Protein AF-A0A7W5QNW3-F1 (afdb_monomer)

Foldseek 3Di:
DAKEKEWDDDQFKIWIWIAHLVLDTPDTDIFTNDQVRVCVVCVVCVVRYQEYEYEDDDCCLVNVVSVVVSVHHYFYFYPVQLVVQVVPDPPPPDDDSRSSVRVCVSVVVTDTDDDDDPVVVVVVVVVVVVVVVVVVVVVVVVVPPPVVRVVVVVVPVVPDDPDDPPPDPD

Sequence (170 aa):
MTVYAALDVSMDKAAICVMDASGRILLEAVAPSDPDAITRCLAPYGAELELVGFEAGPLSEWLYRGLQDAGMTVVLMETRQVRAALSAMVMKTDRNDARGMAQLLRSGWFRPVHVKAIPAREQRTLLTARSTLMRRQKDIENSEPSRVSWRLLFVRWSFGDEQNPEQIFA

Structure (mmCIF, N/CA/C/O backbone):
data_AF-A0A7W5QNW3-F1
#
_entry.id   AF-A0A7W5QNW3-F1
#
loop_
_atom_site.group_PDB
_atom_site.id
_atom_site.type_symbol
_atom_site.label_atom_id
_atom_site.label_alt_id
_atom_site.label_comp_id
_atom_site.label_asym_id
_atom_site.label_entity_id
_atom_site.label_seq_id
_atom_site.pdbx_PDB_ins_code
_atom_site.Cartn_x
_atom_site.Cartn_y
_atom_site.Cartn_z
_atom_site.occupancy
_atom_site.B_iso_or_equiv
_atom_site.auth_seq_id
_atom_site.auth_comp_id
_atom_site.auth_asym_id
_atom_site.auth_atom_id
_atom_site.pdbx_PDB_model_num
ATOM 1 N N . MET A 1 1 ? -19.941 3.202 8.090 1.00 78.31 1 MET A N 1
ATOM 2 C CA . MET A 1 1 ? -18.878 4.077 8.638 1.00 78.31 1 MET A CA 1
ATOM 3 C C . MET A 1 1 ? -17.786 4.203 7.583 1.00 78.31 1 MET A C 1
ATOM 5 O O . MET A 1 1 ? -17.739 3.345 6.720 1.00 78.31 1 MET A O 1
ATOM 9 N N . THR A 1 2 ? -16.963 5.252 7.581 1.00 92.81 2 THR A N 1
ATOM 10 C CA . THR A 1 2 ? -15.850 5.355 6.621 1.00 92.81 2 THR A CA 1
ATOM 11 C C . THR A 1 2 ? -14.572 4.804 7.237 1.00 92.81 2 THR A C 1
ATOM 13 O O . THR A 1 2 ? -14.238 5.157 8.374 1.00 92.81 2 THR A O 1
ATOM 16 N N . VAL A 1 3 ? -13.888 3.933 6.500 1.00 96.31 3 VAL A N 1
ATOM 17 C CA . VAL A 1 3 ? -12.743 3.155 6.971 1.00 96.31 3 VAL A CA 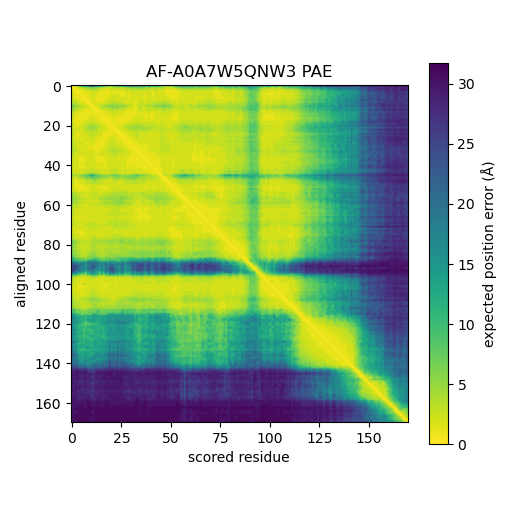1
ATOM 18 C C . VAL A 1 3 ? -11.565 3.282 6.006 1.00 96.31 3 VAL A C 1
ATOM 20 O O . VAL A 1 3 ? -11.725 3.253 4.788 1.00 96.31 3 VAL A O 1
ATOM 23 N N . TY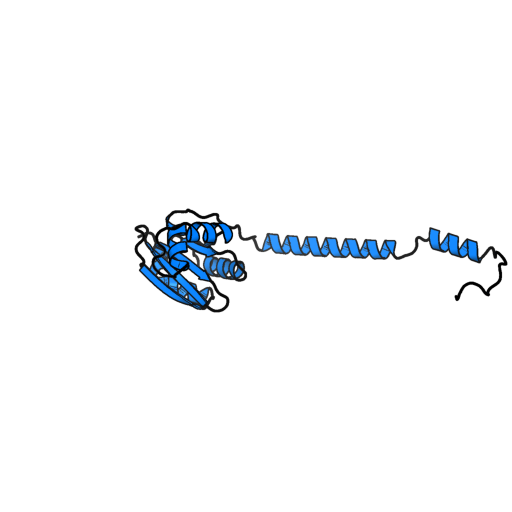R A 1 4 ? -10.368 3.381 6.572 1.00 97.12 4 TYR A N 1
ATOM 24 C CA . TYR A 1 4 ? -9.092 3.479 5.873 1.00 97.12 4 TYR A CA 1
ATOM 25 C C . TYR A 1 4 ? -8.220 2.286 6.247 1.00 97.12 4 TYR A C 1
ATOM 27 O O . TYR A 1 4 ? -8.159 1.913 7.420 1.00 97.12 4 TYR A O 1
ATOM 35 N N . ALA A 1 5 ? -7.510 1.714 5.279 1.00 97.19 5 ALA A N 1
ATOM 36 C CA . ALA A 1 5 ? -6.526 0.670 5.535 1.00 97.19 5 ALA A CA 1
ATOM 37 C C . ALA A 1 5 ? -5.139 1.107 5.068 1.00 97.19 5 ALA A C 1
ATOM 39 O O . ALA A 1 5 ? -4.973 1.567 3.941 1.00 97.19 5 ALA A O 1
ATOM 40 N N . ALA A 1 6 ? -4.135 0.923 5.916 1.00 96.62 6 ALA A N 1
ATOM 41 C CA . ALA A 1 6 ? -2.742 1.104 5.548 1.00 96.62 6 ALA A CA 1
ATOM 42 C C . ALA A 1 6 ? -1.980 -0.213 5.589 1.00 96.62 6 ALA A C 1
ATOM 44 O O . ALA A 1 6 ? -2.190 -1.026 6.494 1.00 96.62 6 ALA A O 1
ATOM 45 N N . LEU A 1 7 ? -1.078 -0.388 4.624 1.00 96.19 7 LEU A N 1
ATOM 46 C CA . LEU A 1 7 ? -0.206 -1.552 4.529 1.00 96.19 7 LEU A CA 1
ATOM 47 C C . LEU A 1 7 ? 1.254 -1.108 4.656 1.00 96.19 7 LEU A C 1
ATOM 49 O O . LEU A 1 7 ? 1.721 -0.265 3.891 1.00 96.19 7 LEU A O 1
ATOM 53 N N . ASP A 1 8 ? 1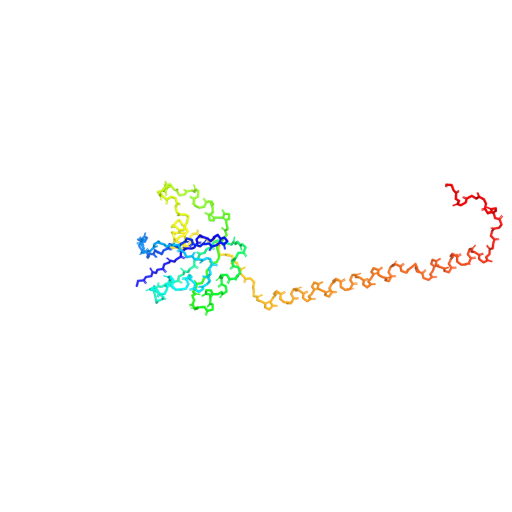.974 -1.705 5.596 1.00 93.94 8 ASP A N 1
ATOM 54 C CA . ASP A 1 8 ? 3.434 -1.695 5.619 1.00 93.94 8 ASP A CA 1
ATOM 55 C C . ASP A 1 8 ? 3.933 -3.000 4.996 1.00 93.94 8 ASP A C 1
ATOM 57 O O . ASP A 1 8 ? 3.765 -4.085 5.558 1.00 93.94 8 ASP A O 1
ATOM 61 N N . VAL A 1 9 ? 4.439 -2.900 3.767 1.00 93.31 9 VAL A N 1
ATOM 62 C CA . VAL A 1 9 ? 4.683 -4.045 2.887 1.00 93.31 9 VAL A CA 1
ATOM 63 C C . VAL A 1 9 ? 6.163 -4.408 2.896 1.00 93.31 9 VAL A C 1
ATOM 65 O O . VAL A 1 9 ? 7.010 -3.641 2.441 1.00 93.31 9 VAL A O 1
ATOM 68 N N . SER A 1 10 ? 6.462 -5.638 3.312 1.00 91.06 10 SER A N 1
ATOM 69 C CA . SER A 1 10 ? 7.764 -6.280 3.100 1.00 91.06 10 SER A CA 1
ATOM 70 C C . SER A 1 10 ? 7.681 -7.338 1.991 1.00 91.06 10 SER A C 1
ATOM 72 O O . SER A 1 10 ? 6.622 -7.546 1.403 1.00 91.06 10 SER A O 1
ATOM 74 N N . MET A 1 11 ? 8.787 -8.025 1.694 1.00 91.00 11 MET A N 1
ATOM 75 C CA . MET A 1 11 ? 8.820 -9.047 0.637 1.00 91.00 11 MET A CA 1
ATOM 76 C C . MET A 1 11 ? 7.856 -10.215 0.886 1.00 91.00 11 MET A C 1
ATOM 78 O O . MET A 1 11 ? 7.190 -10.649 -0.047 1.00 91.00 11 MET A O 1
ATOM 82 N N . ASP A 1 12 ? 7.746 -10.683 2.132 1.00 92.12 12 ASP A N 1
ATOM 83 C CA . ASP A 1 12 ? 6.971 -11.891 2.451 1.00 92.12 12 ASP A CA 1
ATOM 84 C C . ASP A 1 12 ? 5.632 -11.577 3.122 1.00 92.12 12 ASP A C 1
ATOM 86 O O . ASP A 1 12 ? 4.655 -12.311 2.960 1.00 92.12 12 ASP A O 1
ATOM 90 N N . LYS A 1 13 ? 5.590 -10.510 3.927 1.00 95.12 13 LYS A N 1
ATOM 91 C CA . LYS A 1 13 ? 4.439 -10.166 4.768 1.00 95.12 13 LYS A CA 1
ATOM 92 C C . LYS A 1 13 ? 4.132 -8.675 4.734 1.00 95.12 13 LYS A C 1
ATOM 94 O O . LYS A 1 13 ? 5.044 -7.847 4.711 1.00 95.12 13 LYS A O 1
ATOM 99 N N . ALA A 1 14 ? 2.854 -8.349 4.828 1.00 94.69 14 ALA A N 1
ATOM 100 C CA . ALA A 1 14 ? 2.352 -7.001 4.994 1.00 94.69 14 ALA A CA 1
ATOM 101 C C . ALA A 1 14 ? 1.708 -6.862 6.376 1.00 94.69 14 ALA A C 1
ATOM 103 O O . ALA A 1 14 ? 0.844 -7.664 6.749 1.00 94.69 14 ALA A O 1
ATOM 104 N N . ALA A 1 15 ? 2.124 -5.849 7.134 1.00 95.56 15 ALA A N 1
ATOM 105 C CA . ALA A 1 15 ? 1.396 -5.418 8.317 1.00 95.56 15 ALA A CA 1
ATOM 106 C C . ALA A 1 15 ? 0.243 -4.512 7.879 1.00 95.56 15 ALA A C 1
ATOM 108 O O . ALA A 1 15 ? 0.426 -3.588 7.091 1.00 95.56 15 ALA A O 1
ATOM 109 N N . ILE A 1 16 ? -0.953 -4.801 8.374 1.00 96.19 16 ILE A N 1
ATOM 110 C CA . ILE A 1 16 ? -2.205 -4.176 7.962 1.00 96.19 16 ILE A CA 1
ATOM 111 C C . ILE A 1 16 ? -2.781 -3.459 9.172 1.00 96.19 16 ILE A C 1
ATOM 113 O O . ILE A 1 16 ? -2.954 -4.071 10.226 1.00 96.19 16 ILE A O 1
ATOM 117 N N . CYS A 1 17 ? -3.108 -2.181 9.013 1.00 95.75 17 CYS A N 1
ATOM 118 C CA . CYS A 1 17 ? -3.841 -1.409 10.008 1.00 95.75 17 CYS A CA 1
ATOM 119 C C . CYS A 1 17 ? -5.110 -0.843 9.381 1.00 95.75 17 CYS A C 1
ATOM 121 O O . CYS A 1 17 ? -5.038 -0.118 8.392 1.00 95.75 17 CYS A O 1
ATOM 123 N N . VAL A 1 18 ? -6.257 -1.130 9.987 1.00 96.19 18 VAL A N 1
ATOM 124 C CA . VAL A 1 18 ? -7.561 -0.599 9.587 1.00 96.19 18 VAL A CA 1
ATOM 125 C C . VAL A 1 18 ? -8.034 0.389 10.643 1.00 96.19 18 VAL A C 1
ATOM 127 O O . VAL A 1 18 ? -7.997 0.095 11.840 1.00 96.19 18 VAL A O 1
ATOM 130 N N . MET A 1 19 ? -8.476 1.562 10.207 1.00 95.06 19 MET A N 1
ATOM 131 C CA . MET A 1 19 ? -8.833 2.684 11.065 1.00 95.06 19 MET A CA 1
ATOM 132 C C . MET A 1 19 ? -10.123 3.338 10.578 1.00 95.06 19 MET A C 1
ATOM 134 O O . MET A 1 19 ? -10.317 3.511 9.378 1.00 95.06 19 MET A O 1
ATOM 138 N N . ASP A 1 20 ? -11.002 3.721 11.499 1.00 95.56 20 ASP A N 1
ATOM 139 C CA . ASP A 1 20 ? -12.195 4.492 11.149 1.00 95.56 20 ASP A CA 1
ATOM 140 C C . ASP A 1 20 ? -11.899 5.995 10.982 1.00 95.56 20 ASP A C 1
ATOM 142 O O . ASP A 1 20 ? -10.821 6.498 11.309 1.00 95.56 20 ASP A O 1
ATOM 146 N N . ALA A 1 21 ? -12.890 6.748 10.506 1.00 94.12 21 ALA A N 1
ATOM 147 C CA . ALA A 1 21 ? -12.797 8.201 10.365 1.00 94.12 21 ALA A CA 1
ATOM 148 C C . ALA A 1 21 ? -12.486 8.951 11.681 1.00 94.12 21 ALA A C 1
ATOM 150 O O . ALA A 1 21 ? -11.885 10.031 11.646 1.00 94.12 21 ALA A O 1
ATOM 151 N N . SER A 1 22 ? -12.836 8.382 12.842 1.00 93.06 22 SER A N 1
ATOM 152 C CA . SER A 1 22 ? -12.549 8.970 14.158 1.00 93.06 22 SER A CA 1
ATOM 153 C C . SER A 1 22 ? -11.095 8.772 14.606 1.00 93.06 22 SER A C 1
ATOM 155 O O . SER A 1 22 ? -10.642 9.434 15.539 1.00 93.06 22 SER A O 1
ATOM 157 N N . GLY A 1 23 ? -10.339 7.915 13.911 1.00 90.19 23 GLY A N 1
ATOM 158 C CA . GLY A 1 23 ? -8.974 7.542 14.274 1.00 90.19 23 GLY A CA 1
ATOM 159 C C . GLY A 1 23 ? -8.901 6.319 15.190 1.00 90.19 23 GLY A C 1
ATOM 160 O O . GLY A 1 23 ? -7.830 6.009 15.713 1.00 90.19 23 GLY A O 1
ATOM 161 N N . ARG A 1 24 ? -10.018 5.612 15.402 1.00 93.12 24 ARG A N 1
ATOM 162 C CA . ARG A 1 24 ? -10.040 4.372 16.177 1.00 93.12 24 ARG A CA 1
ATOM 163 C C . ARG A 1 24 ? -9.537 3.225 15.311 1.00 93.12 24 ARG A C 1
ATOM 165 O O . ARG A 1 24 ? -9.981 3.033 14.181 1.00 93.12 24 ARG A O 1
ATOM 172 N N . ILE A 1 25 ? -8.633 2.432 15.873 1.00 93.50 25 ILE A N 1
ATOM 173 C CA . ILE A 1 25 ? -8.126 1.216 15.240 1.00 93.50 25 ILE A CA 1
ATOM 174 C C . ILE A 1 25 ? -9.221 0.144 15.290 1.00 93.50 25 ILE A C 1
ATOM 176 O O . ILE A 1 25 ? -9.732 -0.176 16.365 1.00 93.50 25 ILE A O 1
ATOM 180 N N . LEU A 1 26 ? -9.577 -0.392 14.123 1.00 94.38 26 LEU A N 1
ATOM 181 C CA . LEU A 1 26 ? -10.562 -1.463 13.959 1.00 94.38 26 LEU A CA 1
ATOM 182 C C . LEU A 1 26 ? -9.899 -2.835 13.813 1.00 94.38 26 LEU A C 1
ATOM 184 O O . LEU A 1 26 ? -10.450 -3.826 14.287 1.00 94.38 26 LEU A O 1
ATOM 188 N N . LEU A 1 27 ? -8.730 -2.891 13.167 1.00 94.56 27 LEU A N 1
ATOM 189 C CA . LEU A 1 27 ? -7.958 -4.115 12.970 1.00 94.56 27 LEU A CA 1
ATOM 190 C C . LEU A 1 27 ? -6.470 -3.807 12.891 1.00 94.56 27 LEU A C 1
ATOM 192 O O . LEU A 1 27 ? -6.052 -2.859 12.227 1.00 94.56 27 LEU A O 1
ATOM 196 N N . GLU A 1 28 ? -5.684 -4.696 13.483 1.00 94.75 28 GLU A N 1
ATOM 197 C CA . GLU A 1 28 ? -4.277 -4.864 13.162 1.00 94.75 28 GLU A CA 1
ATOM 198 C C . GLU A 1 28 ? -4.006 -6.327 12.867 1.00 94.75 28 GLU A C 1
ATOM 200 O O . GLU A 1 28 ? -4.346 -7.206 13.660 1.00 94.75 28 GLU A O 1
ATOM 205 N N . ALA A 1 29 ? -3.408 -6.586 11.715 1.00 95.25 29 ALA A N 1
ATOM 206 C CA . ALA A 1 29 ? -3.145 -7.934 11.253 1.00 95.25 29 ALA A CA 1
ATOM 207 C C . ALA A 1 29 ? -1.821 -7.997 10.500 1.00 95.25 29 ALA A C 1
ATOM 209 O O . ALA A 1 29 ? -1.256 -6.984 10.092 1.00 95.25 29 ALA A O 1
ATOM 210 N N . VAL A 1 30 ? -1.341 -9.216 10.291 1.00 95.88 30 VAL A N 1
ATOM 211 C CA . VAL A 1 30 ? -0.248 -9.498 9.368 1.00 95.88 30 VAL A CA 1
ATOM 212 C C . VAL A 1 30 ? -0.745 -10.547 8.391 1.00 95.88 30 VAL A C 1
ATOM 214 O O . VAL A 1 30 ? -1.242 -11.594 8.805 1.00 95.88 30 VAL A O 1
ATOM 217 N N . ALA A 1 31 ? -0.599 -10.272 7.102 1.00 96.19 31 ALA A N 1
ATOM 218 C CA . ALA A 1 31 ? -0.917 -11.202 6.027 1.00 96.19 31 ALA A CA 1
ATOM 219 C C . ALA A 1 31 ? 0.320 -11.405 5.143 1.00 96.19 31 ALA A C 1
ATOM 221 O O . ALA A 1 31 ? 1.238 -10.585 5.185 1.00 96.19 31 ALA A O 1
ATOM 222 N N . PRO A 1 32 ? 0.385 -12.477 4.340 1.00 97.25 32 PRO A N 1
ATOM 223 C CA . PRO A 1 32 ? 1.306 -12.531 3.212 1.00 97.25 32 PRO A CA 1
ATOM 224 C C . PRO A 1 32 ? 1.210 -11.262 2.358 1.00 97.25 32 PRO A C 1
ATOM 226 O O . PRO A 1 32 ? 0.118 -10.709 2.204 1.00 97.25 32 PRO A O 1
ATOM 229 N N . SER A 1 33 ? 2.336 -10.814 1.800 1.00 95.81 33 SER A N 1
ATOM 230 C CA . SER A 1 33 ? 2.375 -9.719 0.821 1.00 95.81 33 SER A CA 1
ATOM 231 C C . SER A 1 33 ? 1.798 -10.188 -0.510 1.00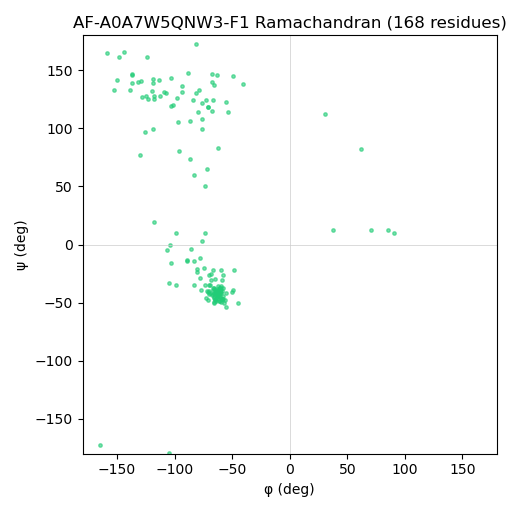 95.81 33 SER A C 1
ATOM 233 O O . SER A 1 33 ? 2.513 -10.308 -1.491 1.00 95.81 33 SER A O 1
ATOM 235 N N . ASP A 1 34 ? 0.511 -10.507 -0.523 1.00 95.88 34 ASP A N 1
ATOM 236 C CA . ASP A 1 34 ? -0.203 -11.112 -1.637 1.00 95.88 34 ASP A CA 1
ATOM 237 C C . ASP A 1 34 ? -1.589 -10.458 -1.770 1.00 95.88 34 ASP A C 1
ATOM 239 O O . ASP A 1 34 ? -2.280 -10.307 -0.752 1.00 95.88 34 ASP A O 1
ATOM 243 N N . PRO A 1 35 ? -2.017 -10.057 -2.985 1.00 96.69 35 PRO A N 1
ATOM 244 C CA . PRO A 1 35 ? -3.292 -9.382 -3.187 1.00 96.69 35 PRO A CA 1
ATOM 245 C C . PRO A 1 35 ? -4.484 -10.167 -2.645 1.00 96.69 35 PRO A C 1
ATOM 247 O O . PRO A 1 35 ? -5.347 -9.570 -2.004 1.00 96.69 35 PRO A O 1
ATOM 250 N N . ASP A 1 36 ? -4.530 -11.488 -2.828 1.00 97.06 36 ASP A N 1
ATOM 251 C CA . ASP A 1 36 ? -5.665 -12.299 -2.382 1.00 97.06 36 ASP A CA 1
ATOM 252 C C . ASP A 1 36 ? -5.693 -12.407 -0.858 1.00 97.06 36 ASP A C 1
ATOM 254 O O . ASP A 1 36 ? -6.753 -12.326 -0.231 1.00 97.06 36 ASP A O 1
ATOM 258 N N . ALA A 1 37 ? -4.526 -12.582 -0.236 1.00 97.31 37 ALA A N 1
ATOM 259 C CA . ALA A 1 37 ? -4.414 -12.624 1.215 1.00 97.31 37 ALA A CA 1
ATOM 260 C C . ALA A 1 37 ? -4.834 -11.299 1.868 1.00 97.31 37 ALA A C 1
ATOM 262 O O . ALA A 1 37 ? -5.591 -11.308 2.842 1.00 97.31 37 ALA A O 1
ATOM 263 N N . ILE A 1 38 ? -4.394 -10.172 1.307 1.00 97.19 38 ILE A N 1
ATOM 264 C CA . ILE A 1 38 ? -4.754 -8.833 1.785 1.00 97.19 38 ILE A CA 1
ATOM 265 C C . ILE A 1 38 ? -6.245 -8.567 1.539 1.00 97.19 38 ILE A C 1
ATOM 267 O O . ILE A 1 38 ? -6.941 -8.117 2.447 1.00 97.19 38 ILE A O 1
ATOM 271 N N . THR A 1 39 ? -6.770 -8.931 0.367 1.00 97.12 39 THR A N 1
ATOM 272 C CA . THR A 1 39 ? -8.200 -8.813 0.039 1.00 97.12 39 THR A CA 1
ATOM 273 C C . THR A 1 39 ? -9.068 -9.583 1.022 1.00 97.12 39 THR A C 1
ATOM 275 O O . THR A 1 39 ? -10.027 -9.032 1.555 1.00 97.12 39 THR A O 1
ATOM 278 N N . ARG A 1 40 ? -8.711 -10.833 1.341 1.00 97.12 40 ARG A N 1
ATOM 279 C CA . ARG A 1 40 ? -9.424 -11.622 2.358 1.00 97.12 40 ARG A CA 1
ATOM 280 C C . ARG A 1 40 ? -9.369 -10.976 3.740 1.00 97.12 40 ARG A C 1
ATOM 282 O O . ARG A 1 40 ? -10.358 -11.023 4.463 1.00 97.12 40 ARG A O 1
ATOM 289 N N . CYS A 1 41 ? -8.236 -10.375 4.102 1.00 96.75 41 CYS A N 1
ATOM 290 C CA . CYS A 1 41 ? -8.087 -9.673 5.374 1.00 96.75 41 CYS A CA 1
ATOM 291 C C . CYS A 1 41 ? -8.984 -8.425 5.458 1.00 96.75 41 CYS A C 1
ATOM 293 O O . CYS A 1 41 ? -9.556 -8.153 6.510 1.00 96.75 41 CYS A O 1
ATOM 295 N N . LEU A 1 42 ? -9.145 -7.703 4.346 1.00 96.19 42 LEU A N 1
ATOM 296 C CA . LEU A 1 42 ? -9.935 -6.471 4.268 1.00 96.19 42 LEU A CA 1
ATOM 297 C C . LEU A 1 42 ? -11.418 -6.698 3.933 1.00 96.19 42 LEU A C 1
ATOM 299 O O . LEU A 1 42 ? -12.227 -5.791 4.130 1.00 96.19 42 LEU A O 1
ATOM 303 N N . ALA A 1 43 ? -11.797 -7.901 3.493 1.00 95.50 43 ALA A N 1
ATOM 304 C CA . ALA A 1 43 ? -13.166 -8.260 3.119 1.00 95.50 43 ALA A CA 1
ATOM 305 C C . ALA A 1 43 ? -14.248 -7.873 4.151 1.00 95.50 43 ALA A C 1
ATOM 307 O O . ALA A 1 43 ? -15.298 -7.389 3.722 1.00 95.50 43 ALA A O 1
ATOM 308 N N . PRO A 1 44 ? -14.031 -7.991 5.482 1.00 95.00 44 PRO A N 1
ATOM 309 C CA . PRO A 1 44 ? -15.025 -7.575 6.477 1.00 95.00 44 PRO A CA 1
ATOM 310 C C . PRO A 1 44 ? -15.410 -6.089 6.411 1.00 95.00 44 PRO A C 1
ATOM 312 O O . PRO A 1 44 ? -16.486 -5.724 6.875 1.00 95.00 44 PRO A O 1
ATOM 315 N N . TYR A 1 45 ? -14.553 -5.239 5.837 1.00 93.62 45 TYR A N 1
ATOM 316 C CA . TYR A 1 45 ? -14.749 -3.791 5.753 1.00 93.62 45 TYR A CA 1
ATOM 317 C C . TYR A 1 45 ? -15.180 -3.321 4.361 1.00 93.62 45 TYR A C 1
ATOM 319 O O . TYR A 1 45 ? -15.371 -2.128 4.179 1.00 93.62 45 TYR A O 1
ATOM 327 N N . GLY A 1 46 ? -15.337 -4.211 3.373 1.00 87.50 46 GLY A N 1
ATOM 328 C CA . GLY A 1 46 ? -15.385 -3.847 1.948 1.00 87.50 46 GLY A CA 1
ATOM 329 C C . GLY A 1 46 ? -16.358 -2.721 1.565 1.00 87.50 46 GLY A C 1
ATOM 330 O O . GLY A 1 46 ? -15.990 -1.848 0.791 1.00 87.50 46 GLY A O 1
ATOM 331 N N . ALA A 1 47 ? -17.569 -2.686 2.131 1.00 88.31 47 ALA A N 1
ATOM 332 C CA . ALA A 1 47 ? -18.546 -1.623 1.845 1.00 88.31 47 ALA A CA 1
ATOM 333 C C . ALA A 1 47 ? -18.216 -0.271 2.513 1.00 88.31 47 ALA A C 1
ATOM 335 O O . ALA A 1 47 ? -18.726 0.770 2.109 1.00 88.31 47 ALA A O 1
ATOM 336 N N . GLU A 1 48 ? -17.395 -0.300 3.558 1.00 93.75 48 GLU A N 1
ATOM 337 C CA . GLU A 1 48 ? -17.003 0.842 4.385 1.00 93.75 48 GLU A CA 1
ATOM 338 C C . GLU A 1 48 ? -15.586 1.343 4.071 1.00 93.75 48 GLU A C 1
ATOM 340 O O . GLU A 1 48 ? -15.207 2.445 4.472 1.00 93.75 48 GLU A O 1
ATOM 345 N N . LEU A 1 49 ? -14.802 0.526 3.367 1.00 95.25 49 LEU A N 1
ATOM 346 C CA . LEU A 1 49 ? -13.410 0.765 3.029 1.00 95.25 49 LEU A CA 1
ATOM 347 C C . LEU A 1 49 ? -13.311 1.790 1.897 1.00 95.25 49 LEU A C 1
ATOM 349 O O . LEU A 1 49 ? -13.460 1.465 0.722 1.00 95.25 49 LEU A O 1
ATOM 353 N N . GLU A 1 50 ? -13.038 3.038 2.258 1.00 95.88 50 GLU A N 1
ATOM 354 C CA . GLU A 1 50 ? -12.918 4.135 1.299 1.00 95.88 50 GLU A CA 1
ATOM 355 C C . GLU A 1 50 ? -11.577 4.103 0.570 1.00 95.88 50 GLU A C 1
ATOM 357 O O . GLU A 1 50 ? -11.518 4.390 -0.627 1.00 95.88 50 GLU A O 1
ATOM 362 N N . LEU A 1 51 ? -10.497 3.775 1.283 1.00 96.25 51 LEU A N 1
ATOM 363 C CA . LEU A 1 51 ? -9.151 3.877 0.734 1.00 96.25 51 LEU A CA 1
ATOM 364 C C . LEU A 1 51 ? -8.180 2.895 1.387 1.00 96.25 51 LEU A C 1
ATOM 366 O O . LEU A 1 51 ? -8.073 2.815 2.614 1.00 96.25 51 LEU A O 1
ATOM 370 N N . VAL A 1 52 ? -7.411 2.212 0.541 1.00 97.19 52 VAL A N 1
ATOM 371 C CA . VAL A 1 52 ? -6.244 1.414 0.922 1.00 97.19 52 VAL A CA 1
ATOM 372 C C . VAL A 1 52 ? -4.985 2.138 0.471 1.00 97.19 52 VAL A C 1
ATOM 374 O O . VAL A 1 52 ? -4.882 2.533 -0.690 1.00 97.19 52 VAL A O 1
ATOM 377 N N . GLY A 1 53 ? -4.006 2.302 1.355 1.00 96.50 53 GLY A N 1
ATOM 378 C CA . GLY A 1 53 ? -2.767 2.988 1.014 1.00 96.50 53 GLY A CA 1
ATOM 379 C C . GLY A 1 53 ? -1.519 2.315 1.546 1.00 96.50 53 GLY A C 1
ATOM 380 O O . GLY A 1 53 ? -1.524 1.700 2.608 1.00 96.50 53 GLY A O 1
ATOM 381 N N . PHE A 1 54 ? -0.438 2.422 0.786 1.00 95.75 54 PHE A N 1
ATOM 382 C CA . PHE A 1 54 ? 0.858 1.886 1.179 1.00 95.75 54 PHE A CA 1
ATOM 383 C C . PHE A 1 54 ? 1.991 2.570 0.424 1.00 95.75 54 PHE A C 1
ATOM 385 O O . PHE A 1 54 ? 1.778 3.273 -0.566 1.00 95.75 54 PHE A O 1
ATOM 392 N N . GLU A 1 55 ? 3.210 2.396 0.914 1.00 94.00 55 GLU A N 1
ATOM 393 C CA . GLU A 1 55 ? 4.381 3.053 0.353 1.00 94.00 55 GLU A CA 1
ATOM 394 C C . GLU A 1 55 ? 4.734 2.539 -1.058 1.00 94.00 55 GLU A C 1
ATOM 396 O O . GLU A 1 55 ? 4.549 1.367 -1.403 1.00 94.00 55 GLU A O 1
ATOM 401 N N . ALA A 1 56 ? 5.268 3.426 -1.899 1.00 91.75 56 ALA A N 1
ATOM 402 C CA . ALA A 1 56 ? 5.898 3.032 -3.151 1.00 91.75 56 ALA A CA 1
ATOM 403 C C . ALA A 1 56 ? 7.187 2.223 -2.897 1.00 91.75 56 ALA A C 1
ATOM 405 O O . ALA A 1 56 ? 8.125 2.689 -2.262 1.00 91.75 56 ALA A O 1
ATOM 406 N N . GLY A 1 57 ? 7.257 1.025 -3.467 1.00 90.19 57 GLY A N 1
ATOM 407 C CA . GLY A 1 57 ? 8.328 0.058 -3.282 1.00 90.19 57 GLY A CA 1
ATOM 408 C C . GLY A 1 57 ? 8.302 -1.044 -4.352 1.00 90.19 57 GLY A C 1
ATOM 409 O O . GLY A 1 57 ? 7.546 -0.957 -5.325 1.00 90.19 57 GLY A O 1
ATOM 410 N N . PRO A 1 58 ? 9.135 -2.091 -4.207 1.00 89.38 58 PRO A N 1
ATOM 411 C CA . PRO A 1 58 ? 9.329 -3.111 -5.242 1.00 89.38 58 PRO A CA 1
ATOM 412 C C . PRO A 1 58 ? 8.061 -3.893 -5.606 1.00 89.38 58 PRO A C 1
ATOM 414 O O . PRO A 1 58 ? 7.840 -4.194 -6.777 1.00 89.38 58 PRO A O 1
ATOM 417 N N . LEU A 1 59 ? 7.213 -4.194 -4.618 1.00 91.62 59 LEU A N 1
ATOM 418 C CA . LEU A 1 59 ? 5.966 -4.940 -4.816 1.00 91.62 59 LEU A CA 1
ATOM 419 C C . LEU A 1 59 ? 4.787 -4.050 -5.223 1.00 91.62 59 LEU A C 1
ATOM 421 O O . LEU A 1 59 ? 3.699 -4.557 -5.500 1.00 91.62 59 LEU A O 1
ATOM 425 N N . SER A 1 60 ? 4.974 -2.728 -5.272 1.00 91.44 60 SER A N 1
ATOM 426 C CA . SER A 1 60 ? 3.832 -1.824 -5.287 1.00 91.44 60 SER A CA 1
ATOM 427 C C . SER A 1 60 ? 3.027 -1.858 -6.565 1.00 91.44 60 SER A C 1
ATOM 429 O O . SER A 1 60 ? 1.813 -1.741 -6.494 1.00 91.44 60 SER A O 1
ATOM 431 N N . GLU A 1 61 ? 3.656 -2.062 -7.723 1.00 91.44 61 GLU A N 1
ATOM 432 C CA . GLU A 1 61 ? 2.903 -2.196 -8.974 1.00 91.44 61 GLU A CA 1
ATOM 433 C C . GLU A 1 61 ? 1.994 -3.431 -8.954 1.00 91.44 61 GLU A C 1
ATOM 435 O O . GLU A 1 61 ? 0.842 -3.349 -9.373 1.00 91.44 61 GLU A O 1
ATOM 440 N N . TRP A 1 62 ? 2.495 -4.562 -8.456 1.00 92.81 62 TRP A N 1
ATOM 441 C CA . TRP A 1 62 ? 1.743 -5.813 -8.426 1.00 92.81 62 TRP A CA 1
ATOM 442 C C . TRP A 1 62 ? 0.605 -5.768 -7.403 1.00 92.81 62 TRP A C 1
ATOM 444 O O . TRP A 1 62 ? -0.538 -6.053 -7.757 1.00 92.81 62 TRP A O 1
ATOM 454 N N . LEU A 1 63 ? 0.887 -5.318 -6.175 1.00 95.25 63 LEU A N 1
ATOM 455 C CA . LEU A 1 63 ? -0.132 -5.172 -5.133 1.00 95.25 63 LEU A CA 1
ATOM 456 C C . LEU A 1 63 ? -1.188 -4.130 -5.500 1.00 95.25 63 LEU A C 1
ATOM 458 O O . LEU A 1 63 ? -2.374 -4.374 -5.311 1.00 95.25 63 LEU A O 1
ATOM 462 N N . TYR A 1 64 ? -0.777 -2.990 -6.062 1.00 95.25 64 TYR A N 1
ATOM 463 C CA . TYR A 1 64 ? -1.707 -1.941 -6.473 1.00 95.25 64 TYR A CA 1
ATOM 464 C C . TYR A 1 64 ? -2.717 -2.469 -7.488 1.00 95.25 64 TYR A C 1
ATOM 466 O O . TYR A 1 64 ? -3.915 -2.266 -7.320 1.00 95.25 64 TYR A O 1
ATOM 474 N N . ARG A 1 65 ? -2.237 -3.188 -8.509 1.00 92.81 65 ARG A N 1
ATOM 475 C CA . ARG A 1 65 ? -3.100 -3.788 -9.531 1.00 92.81 65 ARG A CA 1
ATOM 476 C C . ARG A 1 65 ? -3.998 -4.871 -8.949 1.00 92.81 65 ARG A C 1
ATOM 478 O O . ARG A 1 65 ? -5.200 -4.785 -9.125 1.00 92.81 65 ARG A O 1
ATOM 485 N N . GLY A 1 66 ? -3.441 -5.829 -8.206 1.00 95.00 66 GLY A N 1
ATOM 486 C CA . GLY A 1 66 ? -4.234 -6.930 -7.654 1.00 95.00 66 GLY A CA 1
ATOM 487 C C . GLY A 1 66 ? -5.345 -6.454 -6.711 1.00 95.00 66 GLY A C 1
ATOM 488 O O . GLY A 1 66 ? -6.454 -6.973 -6.750 1.00 95.00 66 GLY A O 1
ATOM 489 N N . LEU A 1 67 ? -5.084 -5.415 -5.913 1.00 95.62 67 LEU A N 1
ATOM 490 C CA . LEU A 1 67 ? -6.097 -4.812 -5.044 1.00 95.62 67 LEU A CA 1
ATOM 491 C C . LEU A 1 67 ? -7.127 -3.974 -5.828 1.00 95.62 67 LEU A C 1
ATOM 493 O O . LEU A 1 67 ? -8.304 -3.974 -5.470 1.00 95.62 67 LEU A O 1
ATOM 497 N N . GLN A 1 68 ? -6.720 -3.297 -6.909 1.00 94.69 68 GLN A N 1
ATOM 498 C CA . GLN A 1 68 ? -7.659 -2.629 -7.821 1.00 94.69 68 GLN A CA 1
ATOM 499 C C . GLN A 1 68 ? -8.563 -3.620 -8.557 1.00 94.69 68 GLN A C 1
ATOM 501 O O . GLN A 1 68 ? -9.763 -3.379 -8.664 1.00 94.69 68 GLN A O 1
ATOM 506 N N . ASP A 1 69 ? -8.009 -4.738 -9.026 1.00 94.69 69 ASP A N 1
ATOM 507 C CA . ASP A 1 69 ? -8.754 -5.806 -9.699 1.00 94.69 69 ASP A CA 1
ATOM 508 C C . ASP A 1 69 ? -9.760 -6.468 -8.739 1.00 94.69 69 ASP A C 1
ATOM 510 O O . ASP A 1 69 ? -10.843 -6.880 -9.152 1.00 94.69 69 ASP A O 1
ATOM 514 N N . ALA A 1 70 ? -9.451 -6.485 -7.437 1.00 94.19 70 ALA A N 1
ATOM 515 C CA . ALA A 1 70 ? -10.366 -6.876 -6.365 1.00 94.19 70 ALA A CA 1
ATOM 516 C C . ALA A 1 70 ? -11.421 -5.801 -6.006 1.00 94.19 70 ALA A C 1
ATOM 518 O O . ALA A 1 70 ? -12.211 -5.997 -5.082 1.00 94.19 70 ALA A O 1
ATOM 519 N N . GLY A 1 71 ? -11.456 -4.672 -6.724 1.00 93.69 71 GLY A N 1
ATOM 520 C CA . GLY A 1 71 ? -12.468 -3.622 -6.581 1.00 93.69 71 GLY A CA 1
ATOM 521 C C . GLY A 1 71 ? -12.186 -2.587 -5.491 1.00 93.69 71 GLY A C 1
ATOM 522 O O . GLY A 1 71 ? -13.084 -1.822 -5.145 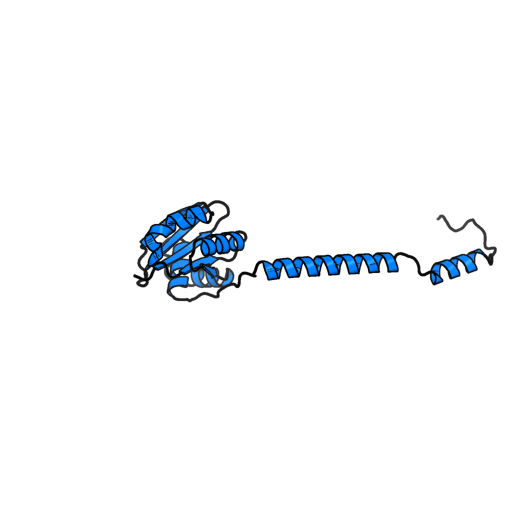1.00 93.69 71 GLY A O 1
ATOM 523 N N . MET A 1 72 ? -10.970 -2.539 -4.940 1.00 95.00 72 MET A N 1
ATOM 524 C CA . MET A 1 72 ? -10.612 -1.558 -3.912 1.00 95.00 72 MET A CA 1
ATOM 525 C C . MET A 1 72 ? -10.089 -0.254 -4.516 1.00 95.00 72 MET A C 1
ATOM 527 O O . MET A 1 72 ? -9.377 -0.238 -5.523 1.00 95.00 72 MET A O 1
ATOM 531 N N . THR A 1 73 ? -10.361 0.858 -3.835 1.00 95.12 73 THR A N 1
ATOM 532 C CA . THR A 1 73 ? -9.692 2.133 -4.108 1.00 95.12 73 THR A CA 1
ATOM 533 C C . THR A 1 73 ? -8.319 2.121 -3.447 1.00 95.12 73 THR A C 1
ATOM 535 O O . THR A 1 73 ? -8.210 2.092 -2.221 1.00 95.12 73 THR A O 1
ATOM 538 N N . VAL A 1 74 ? -7.262 2.149 -4.258 1.00 96.06 74 VAL A N 1
ATOM 539 C CA . VAL A 1 74 ? -5.877 2.005 -3.790 1.00 96.06 74 VAL A CA 1
ATOM 540 C C . VAL A 1 74 ? -5.058 3.246 -4.122 1.00 96.06 74 VAL A C 1
ATOM 542 O O . VAL A 1 74 ? -5.179 3.809 -5.214 1.00 96.06 74 VAL A O 1
ATOM 545 N N . VAL A 1 75 ? -4.168 3.641 -3.212 1.00 96.00 75 VAL A N 1
ATOM 546 C CA . VAL A 1 75 ? -3.198 4.715 -3.426 1.00 96.00 75 VAL A CA 1
ATOM 547 C C . VAL A 1 75 ? -1.789 4.311 -3.005 1.00 96.00 75 VAL A C 1
ATOM 549 O O . VAL A 1 75 ? -1.580 3.678 -1.975 1.00 96.00 75 VAL A O 1
ATOM 552 N N . LEU A 1 76 ? -0.799 4.708 -3.803 1.00 95.94 76 LEU A N 1
ATOM 553 C CA . LEU A 1 76 ? 0.602 4.621 -3.404 1.00 95.94 76 LEU A CA 1
ATOM 554 C C . LEU A 1 76 ? 1.049 5.940 -2.785 1.00 95.94 76 LEU A C 1
ATOM 556 O O . LEU A 1 76 ? 0.762 7.005 -3.329 1.00 95.94 76 LEU A O 1
ATOM 560 N N . MET A 1 77 ? 1.784 5.872 -1.684 1.00 94.69 77 MET A N 1
ATOM 561 C CA . MET A 1 77 ? 2.293 7.032 -0.958 1.00 94.69 77 MET A CA 1
ATOM 562 C C . MET A 1 77 ? 3.785 7.236 -1.250 1.00 94.69 77 MET A C 1
ATOM 564 O O . MET A 1 77 ? 4.541 6.273 -1.388 1.00 94.69 77 MET A O 1
ATOM 568 N N . GLU A 1 78 ? 4.231 8.492 -1.350 1.00 92.88 78 GLU A N 1
ATOM 569 C CA . GLU A 1 78 ? 5.654 8.795 -1.542 1.00 92.88 78 GLU A CA 1
ATOM 570 C C . GLU A 1 78 ? 6.465 8.491 -0.271 1.00 92.88 78 GLU A C 1
ATOM 572 O O . GLU A 1 78 ? 6.269 9.119 0.769 1.00 92.88 78 GLU A O 1
ATOM 577 N N . THR A 1 79 ? 7.420 7.561 -0.381 1.00 88.44 79 THR A N 1
ATOM 578 C CA . THR A 1 79 ? 8.296 7.078 0.703 1.00 88.44 79 THR A CA 1
ATOM 579 C C . THR A 1 79 ? 8.873 8.176 1.579 1.00 88.44 79 THR A C 1
ATOM 581 O O . THR A 1 79 ? 8.834 8.111 2.807 1.00 88.44 79 THR A O 1
ATOM 584 N N . ARG A 1 80 ? 9.457 9.204 0.957 1.00 88.88 80 ARG A N 1
ATOM 585 C CA . ARG A 1 80 ? 10.219 10.210 1.696 1.00 88.88 80 ARG A CA 1
ATOM 586 C C . ARG A 1 80 ? 9.304 11.087 2.540 1.00 88.88 80 ARG A C 1
ATOM 588 O O . ARG A 1 80 ? 9.659 11.388 3.676 1.00 88.88 80 ARG A O 1
ATOM 595 N N . GLN A 1 81 ? 8.141 11.472 2.021 1.00 89.06 81 GLN A N 1
ATOM 596 C CA . GLN A 1 81 ? 7.146 12.208 2.785 1.00 89.06 81 GLN A CA 1
ATOM 597 C C . GLN A 1 81 ? 6.512 11.346 3.868 1.00 89.06 81 GLN A C 1
ATOM 599 O O . GLN A 1 81 ? 6.363 11.850 4.976 1.00 89.06 81 GLN A O 1
ATOM 604 N N . VAL A 1 82 ? 6.180 10.078 3.590 1.00 87.94 82 VAL A N 1
ATOM 605 C CA . VAL A 1 82 ? 5.680 9.156 4.624 1.00 87.94 82 VAL A CA 1
ATOM 606 C C . VAL A 1 82 ? 6.680 9.100 5.772 1.00 87.94 82 VAL A C 1
ATOM 608 O O . VAL A 1 82 ? 6.340 9.433 6.903 1.00 87.94 82 VAL A O 1
ATOM 611 N N . ARG A 1 83 ? 7.950 8.816 5.477 1.00 87.56 83 ARG A N 1
ATOM 612 C CA . ARG A 1 83 ? 9.013 8.757 6.484 1.00 87.56 83 ARG A CA 1
ATOM 613 C C . ARG A 1 83 ? 9.199 10.076 7.235 1.00 87.56 83 ARG A C 1
ATOM 615 O O . ARG A 1 83 ? 9.371 10.058 8.452 1.00 87.56 83 ARG A O 1
ATOM 622 N N . ALA A 1 84 ? 9.148 11.213 6.540 1.00 86.69 84 ALA A N 1
ATOM 623 C CA . ALA A 1 84 ? 9.237 12.531 7.166 1.00 86.69 84 ALA A CA 1
ATOM 624 C C . ALA A 1 84 ? 8.055 12.790 8.112 1.00 86.69 84 ALA A C 1
ATOM 626 O O . ALA A 1 84 ? 8.261 13.204 9.252 1.00 86.69 84 ALA A O 1
ATOM 627 N N . ALA A 1 85 ? 6.833 12.488 7.676 1.00 85.44 85 ALA A N 1
ATOM 628 C CA . ALA A 1 85 ? 5.623 12.674 8.463 1.00 85.44 85 ALA A CA 1
ATOM 629 C C . ALA A 1 85 ? 5.599 11.755 9.692 1.00 85.44 85 ALA A C 1
ATOM 631 O O . ALA A 1 85 ? 5.352 12.229 10.799 1.00 85.44 85 ALA A O 1
ATOM 632 N N . LEU A 1 86 ? 5.953 10.477 9.522 1.00 84.12 86 LEU A N 1
ATOM 633 C CA . LEU A 1 86 ? 6.088 9.524 10.624 1.00 84.12 86 LEU A CA 1
ATOM 634 C C . LEU A 1 86 ? 7.161 9.966 11.629 1.00 84.12 86 LEU A C 1
ATOM 636 O O . LEU A 1 86 ? 6.957 9.859 12.833 1.00 84.12 86 LEU A O 1
ATOM 640 N N . SER A 1 87 ? 8.283 10.521 11.155 1.00 81.38 87 SER A N 1
ATOM 641 C CA . SER A 1 87 ? 9.351 11.021 12.033 1.00 81.38 87 SER A CA 1
ATOM 642 C C . SER A 1 87 ? 8.982 12.293 12.807 1.00 81.38 87 SER A C 1
ATOM 644 O O . SER A 1 87 ? 9.532 12.531 13.881 1.00 81.38 87 SER A O 1
ATOM 646 N N . ALA A 1 88 ? 8.062 13.102 12.275 1.00 77.75 88 ALA A N 1
ATOM 647 C CA . ALA A 1 88 ? 7.625 14.363 12.869 1.00 77.75 88 ALA A CA 1
ATOM 648 C C . ALA A 1 88 ? 6.438 14.203 13.838 1.00 77.75 88 ALA A C 1
ATOM 650 O O . ALA A 1 88 ? 6.130 15.129 14.590 1.00 77.75 88 ALA A O 1
ATOM 651 N N . MET A 1 89 ? 5.753 13.053 13.835 1.00 70.88 89 MET A N 1
ATOM 652 C CA . MET A 1 89 ? 4.650 12.794 14.760 1.00 70.88 89 MET A CA 1
ATOM 653 C C . MET A 1 89 ? 5.172 12.595 16.194 1.00 70.88 89 MET A C 1
ATOM 655 O O . MET A 1 89 ? 5.917 11.665 16.491 1.00 70.88 89 MET A O 1
ATOM 659 N N . VAL A 1 90 ? 4.739 13.479 17.101 1.00 53.44 90 VAL A N 1
ATOM 660 C CA . VAL A 1 90 ? 5.137 13.523 18.527 1.00 53.44 90 VAL A CA 1
ATOM 661 C C . VAL A 1 90 ? 4.634 12.307 19.322 1.00 53.44 90 VAL A C 1
ATOM 663 O O . VAL A 1 90 ? 5.219 11.930 20.335 1.00 53.44 90 VAL A O 1
ATOM 666 N N . MET A 1 91 ? 3.587 11.639 18.841 1.00 47.53 91 MET A N 1
ATOM 667 C CA . MET A 1 91 ? 3.070 10.396 19.411 1.00 47.53 91 MET A CA 1
ATOM 668 C C . MET A 1 91 ? 3.827 9.206 18.824 1.00 47.53 91 MET A C 1
ATOM 670 O O . MET A 1 91 ? 3.299 8.454 18.010 1.00 47.53 91 MET A O 1
ATOM 674 N N . LYS A 1 92 ? 5.081 9.015 19.243 1.00 47.34 92 LYS A N 1
ATOM 675 C CA . LYS A 1 92 ? 5.806 7.753 19.030 1.00 47.34 92 LYS A CA 1
ATOM 676 C C . LYS A 1 92 ? 5.260 6.672 19.977 1.00 47.34 92 LYS A C 1
ATOM 678 O O . LYS A 1 92 ? 6.011 6.049 20.720 1.00 47.34 92 LYS A O 1
ATOM 683 N N . THR A 1 93 ? 3.942 6.502 20.006 1.00 44.44 93 THR A N 1
ATOM 684 C CA . THR A 1 93 ? 3.260 5.426 20.718 1.00 44.44 93 THR A CA 1
ATOM 685 C C . THR A 1 93 ? 3.195 4.227 19.779 1.00 44.44 93 THR A C 1
ATOM 687 O O . THR A 1 93 ? 2.466 4.212 18.793 1.00 44.44 93 THR A O 1
ATOM 690 N N . ASP A 1 94 ? 4.034 3.246 20.104 1.00 43.41 94 ASP A N 1
ATOM 691 C CA . ASP A 1 94 ? 4.020 1.867 19.621 1.00 43.41 94 ASP A CA 1
ATOM 692 C C . ASP A 1 94 ? 4.221 1.658 18.118 1.00 43.41 94 ASP A C 1
ATOM 694 O O . ASP A 1 94 ? 3.275 1.441 17.374 1.00 43.41 94 ASP A O 1
ATOM 698 N N . ARG A 1 95 ? 5.502 1.676 17.719 1.00 56.59 95 ARG A N 1
ATOM 699 C CA . ARG A 1 95 ? 6.236 0.741 16.826 1.00 56.59 95 ARG A CA 1
ATOM 700 C C . ARG A 1 95 ? 5.562 0.120 15.582 1.00 56.59 95 ARG A C 1
ATOM 702 O O . ARG A 1 95 ? 6.144 -0.807 15.028 1.00 56.59 95 ARG A O 1
ATOM 709 N N . ASN A 1 96 ? 4.398 0.582 15.142 1.00 74.25 96 ASN A N 1
ATOM 710 C CA . ASN A 1 96 ? 3.681 0.046 13.994 1.00 74.25 96 ASN A CA 1
ATOM 711 C C . ASN A 1 96 ? 3.536 1.131 12.920 1.00 74.25 96 ASN A C 1
ATOM 713 O O . ASN A 1 96 ? 2.644 1.980 12.991 1.00 74.25 96 ASN A O 1
ATOM 717 N N . ASP A 1 97 ? 4.412 1.083 11.917 1.00 84.56 97 ASP A N 1
ATOM 718 C CA . ASP A 1 97 ? 4.434 2.032 10.801 1.00 84.56 97 ASP A CA 1
ATOM 719 C C . ASP A 1 97 ? 3.104 2.028 10.021 1.00 84.56 97 ASP A C 1
ATOM 721 O O . ASP A 1 97 ? 2.640 3.085 9.582 1.00 84.56 97 ASP A O 1
ATOM 725 N N . ALA A 1 98 ? 2.401 0.887 9.966 1.00 90.44 98 ALA A N 1
ATOM 726 C CA . ALA A 1 98 ? 1.072 0.794 9.361 1.00 90.44 98 ALA A CA 1
ATOM 727 C C . ALA A 1 98 ? 0.028 1.672 10.080 1.00 90.44 98 ALA A C 1
ATOM 729 O O . ALA A 1 98 ? -0.812 2.280 9.420 1.00 90.44 98 ALA A O 1
ATOM 730 N N . ARG A 1 99 ? 0.091 1.825 11.413 1.00 91.94 99 ARG A N 1
ATOM 731 C CA . ARG A 1 99 ? -0.817 2.738 12.145 1.00 91.94 99 ARG A CA 1
ATOM 732 C C . ARG A 1 99 ? -0.586 4.187 11.751 1.00 91.94 99 ARG A C 1
ATOM 734 O O . ARG A 1 99 ? -1.536 4.927 11.498 1.00 91.94 99 ARG A O 1
ATOM 741 N N . GLY A 1 100 ? 0.682 4.591 11.709 1.00 91.00 100 GLY A N 1
ATOM 742 C CA . GLY A 1 100 ? 1.057 5.944 11.323 1.00 91.00 100 GLY A CA 1
ATOM 743 C C . GLY A 1 100 ? 0.620 6.249 9.892 1.00 91.00 100 GLY A C 1
ATOM 744 O O . GLY A 1 100 ? 0.034 7.297 9.635 1.00 91.00 100 GLY A O 1
ATOM 745 N N . MET A 1 101 ? 0.800 5.298 8.974 1.00 93.12 101 MET A N 1
ATOM 746 C CA . MET A 1 101 ? 0.304 5.426 7.604 1.00 93.12 101 MET A CA 1
ATOM 747 C C . MET A 1 101 ? -1.226 5.491 7.529 1.00 93.12 101 MET A C 1
ATOM 749 O O . MET A 1 101 ? -1.746 6.324 6.788 1.00 93.12 101 MET A O 1
ATOM 753 N N . ALA A 1 102 ? -1.964 4.711 8.327 1.00 94.06 102 ALA A N 1
ATOM 754 C CA . ALA A 1 102 ? -3.429 4.790 8.372 1.00 94.06 102 ALA A CA 1
ATOM 755 C C . ALA A 1 102 ? -3.901 6.185 8.806 1.00 94.06 102 ALA A C 1
ATOM 757 O O . ALA A 1 102 ? -4.832 6.742 8.224 1.00 94.06 102 ALA A O 1
ATOM 758 N N . GLN A 1 103 ? -3.196 6.797 9.761 1.00 93.12 103 GLN A N 1
ATOM 759 C CA . GLN A 1 103 ? -3.459 8.169 10.185 1.00 93.12 103 GLN A CA 1
ATOM 760 C C . GLN A 1 103 ? -3.185 9.192 9.070 1.00 93.12 103 GLN A C 1
ATOM 762 O O . GLN A 1 103 ? -3.936 10.160 8.943 1.00 93.12 103 GLN A O 1
ATOM 767 N N . LEU A 1 104 ? -2.135 8.992 8.264 1.00 93.31 104 LEU A N 1
ATOM 768 C CA . LEU A 1 104 ? -1.831 9.846 7.108 1.00 93.31 104 LEU A CA 1
ATOM 769 C C . LEU A 1 104 ? -2.887 9.723 6.005 1.00 93.31 104 LEU A C 1
ATOM 771 O O . LEU A 1 104 ? -3.256 10.733 5.410 1.00 93.31 104 LEU A O 1
ATOM 775 N N . LEU A 1 105 ? -3.391 8.512 5.748 1.00 93.88 105 LEU A N 1
ATOM 776 C CA . LEU A 1 105 ? -4.476 8.290 4.789 1.00 93.88 105 LEU A CA 1
ATOM 777 C C . LEU A 1 105 ? -5.757 8.982 5.245 1.00 93.88 105 LEU A C 1
ATOM 779 O O . LEU A 1 105 ? -6.335 9.753 4.484 1.00 93.88 105 LEU A O 1
ATOM 783 N N . ARG A 1 106 ? -6.137 8.777 6.510 1.00 93.75 106 ARG A N 1
ATOM 784 C CA . ARG A 1 106 ? -7.320 9.388 7.124 1.00 93.75 106 ARG A CA 1
ATOM 785 C C . ARG A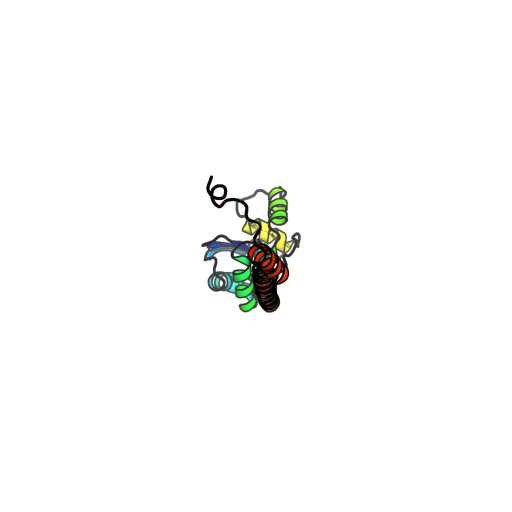 1 106 ? -7.276 10.916 7.095 1.00 93.75 106 ARG A C 1
ATOM 787 O O . ARG A 1 106 ? -8.298 11.558 6.888 1.00 93.75 106 ARG A O 1
ATOM 794 N N . SER A 1 107 ? -6.110 11.519 7.335 1.00 91.75 107 SER A N 1
ATOM 795 C CA . SER A 1 107 ? -5.956 12.979 7.312 1.00 91.75 107 SER A CA 1
ATOM 796 C C . SER A 1 107 ? -5.753 13.555 5.908 1.00 91.75 107 SER A C 1
ATOM 798 O O . SER A 1 107 ? -5.828 14.772 5.740 1.00 91.75 107 SER A O 1
ATOM 800 N N . GLY A 1 108 ? -5.452 12.715 4.912 1.00 90.62 108 GLY A N 1
ATOM 801 C CA . GLY A 1 108 ? -5.052 13.143 3.572 1.00 90.62 108 GLY A CA 1
ATOM 802 C C . GLY A 1 108 ? -3.653 13.771 3.506 1.00 90.62 108 GLY A C 1
ATOM 803 O O . GLY A 1 108 ? -3.301 14.377 2.495 1.00 90.62 108 GLY A O 1
ATOM 804 N N . TRP A 1 109 ? -2.835 13.654 4.558 1.00 90.19 109 TRP A N 1
ATOM 805 C CA . TRP A 1 109 ? -1.486 14.236 4.617 1.00 90.19 109 TRP A CA 1
ATOM 806 C C . TRP A 1 109 ? -0.440 13.348 3.935 1.00 90.19 109 TRP A C 1
ATOM 808 O O . TRP A 1 109 ? 0.539 12.911 4.539 1.00 90.19 109 TRP A O 1
ATOM 818 N N . PHE A 1 110 ? -0.628 13.087 2.646 1.00 91.19 110 PHE A N 1
ATOM 819 C CA . PHE A 1 110 ? 0.325 12.338 1.836 1.00 91.19 110 PHE A CA 1
ATOM 820 C C . PHE A 1 110 ? 0.310 12.817 0.386 1.00 91.19 110 PHE A C 1
ATOM 822 O O . PHE A 1 110 ? -0.630 13.458 -0.081 1.00 91.19 110 PHE A O 1
ATOM 829 N N . ARG A 1 111 ? 1.368 12.491 -0.352 1.00 91.19 111 ARG A N 1
ATOM 830 C CA . ARG A 1 111 ? 1.463 12.728 -1.787 1.00 91.19 111 ARG A CA 1
ATOM 831 C C . ARG A 1 111 ? 1.234 11.409 -2.517 1.00 91.19 111 ARG A C 1
ATOM 833 O O . ARG A 1 111 ? 2.025 10.481 -2.321 1.00 91.19 111 ARG A O 1
ATOM 840 N N . PRO A 1 112 ? 0.198 11.319 -3.367 1.00 92.19 112 PRO A N 1
ATOM 841 C CA . PRO A 1 112 ? -0.035 10.128 -4.163 1.00 92.19 112 PRO A CA 1
ATOM 842 C C . PRO A 1 112 ? 1.070 9.953 -5.211 1.00 92.19 112 PRO A C 1
ATOM 844 O O . PRO A 1 112 ? 1.505 10.912 -5.859 1.00 92.19 112 PRO A O 1
ATOM 847 N N . VAL A 1 113 ? 1.502 8.711 -5.403 1.00 91.19 113 VAL A N 1
ATOM 848 C CA . VAL A 1 113 ? 2.410 8.294 -6.472 1.00 91.19 113 VAL A CA 1
ATOM 849 C C . VAL A 1 113 ? 1.585 7.702 -7.608 1.00 91.19 113 VAL A C 1
ATOM 851 O O . VAL A 1 113 ? 0.783 6.791 -7.415 1.00 91.19 113 VAL A O 1
ATOM 854 N N . HIS A 1 114 ? 1.788 8.226 -8.815 1.00 84.38 114 HIS A N 1
ATOM 855 C CA . HIS A 1 114 ? 1.092 7.740 -10.000 1.00 84.38 114 HIS A CA 1
ATOM 856 C C . HIS A 1 114 ? 1.684 6.409 -10.483 1.00 84.3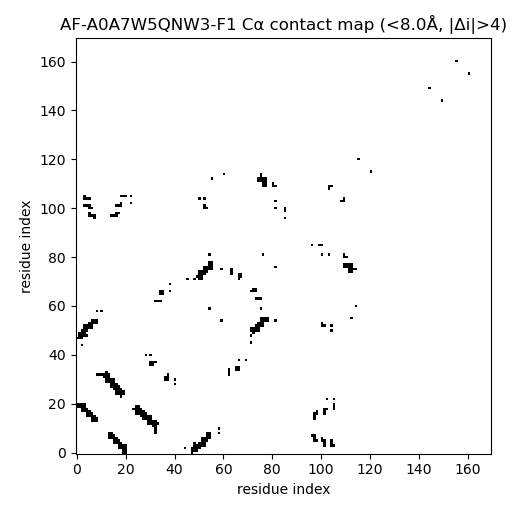8 114 HIS A C 1
ATOM 858 O O . HIS A 1 114 ? 2.865 6.336 -10.836 1.00 84.38 114 HIS A O 1
ATOM 864 N N . VAL A 1 115 ? 0.844 5.376 -10.560 1.00 81.56 115 VAL A N 1
ATOM 865 C CA . VAL A 1 115 ? 1.188 4.092 -11.182 1.00 81.56 115 VAL A CA 1
ATOM 866 C C . VAL A 1 115 ? 0.957 4.188 -12.686 1.00 81.56 115 VAL A C 1
ATOM 868 O O . VAL A 1 115 ? -0.138 4.510 -13.141 1.00 81.56 115 VAL A O 1
ATOM 871 N N . LYS A 1 116 ? 1.996 3.902 -13.478 1.00 79.50 116 LYS A N 1
ATOM 872 C CA . LYS A 1 116 ? 1.897 3.937 -14.943 1.00 79.50 116 LYS A CA 1
ATOM 873 C C . LYS A 1 116 ? 0.951 2.844 -15.453 1.00 79.50 116 LYS A C 1
ATOM 875 O O . LYS A 1 116 ? 1.028 1.683 -15.047 1.00 79.50 116 LYS A O 1
ATOM 880 N N . ALA A 1 117 ? 0.112 3.205 -16.419 1.00 75.50 117 ALA A N 1
ATOM 881 C CA . ALA A 1 117 ? -0.736 2.250 -17.125 1.00 75.50 117 ALA A CA 1
ATOM 882 C C . ALA A 1 117 ? 0.105 1.218 -17.912 1.00 75.50 117 ALA A C 1
ATOM 884 O O . ALA A 1 117 ? 1.162 1.562 -18.451 1.00 75.50 117 ALA A O 1
ATOM 885 N N . ILE A 1 118 ? -0.380 -0.029 -18.015 1.00 76.31 118 ILE A N 1
ATOM 886 C CA . ILE A 1 118 ? 0.290 -1.112 -18.772 1.00 76.31 118 ILE A CA 1
ATOM 887 C C . ILE A 1 118 ? 0.537 -0.711 -20.232 1.00 76.31 118 ILE A C 1
ATOM 889 O O . ILE A 1 118 ? 1.691 -0.794 -20.658 1.00 76.31 118 ILE A O 1
ATOM 893 N N . PRO A 1 119 ? -0.450 -0.162 -20.974 1.00 74.75 119 PRO A N 1
ATOM 894 C CA . PRO A 1 119 ? -0.233 0.205 -22.374 1.00 74.75 119 PRO A CA 1
ATOM 895 C C . PRO A 1 119 ? 0.887 1.240 -22.541 1.00 74.75 119 PRO A C 1
ATOM 897 O O . PRO A 1 119 ? 1.687 1.168 -23.471 1.00 74.75 119 PRO A O 1
ATOM 900 N N . ALA A 1 120 ? 1.013 2.177 -21.595 1.00 78.75 120 ALA A N 1
ATOM 901 C CA . ALA A 1 120 ? 2.074 3.181 -21.614 1.00 78.75 120 ALA A CA 1
ATOM 902 C C . ALA A 1 120 ? 3.467 2.567 -21.376 1.00 78.75 120 ALA A C 1
ATOM 904 O O . ALA A 1 120 ? 4.470 3.075 -21.888 1.00 78.75 120 ALA A O 1
ATOM 905 N N . ARG A 1 121 ? 3.549 1.473 -20.607 1.00 77.88 121 ARG A N 1
ATOM 906 C CA . ARG A 1 121 ? 4.787 0.711 -20.401 1.00 77.88 121 ARG A CA 1
ATOM 907 C C . ARG A 1 121 ? 5.150 -0.089 -21.648 1.00 77.88 121 ARG A C 1
ATOM 909 O O . ARG A 1 121 ? 6.295 -0.014 -22.080 1.00 77.88 121 ARG A O 1
ATOM 916 N N . GLU A 1 122 ? 4.193 -0.783 -22.253 1.00 85.56 122 GLU A N 1
ATOM 917 C CA . GLU A 1 122 ? 4.395 -1.549 -23.491 1.00 85.56 122 GLU A CA 1
ATOM 918 C C . GLU A 1 122 ? 4.865 -0.653 -24.639 1.00 85.56 122 GLU A C 1
ATOM 920 O O . GLU A 1 122 ? 5.880 -0.933 -25.278 1.00 85.56 122 GLU A O 1
ATOM 925 N N . GLN A 1 123 ? 4.204 0.491 -24.833 1.00 89.62 123 GLN A N 1
ATOM 926 C CA . GLN A 1 123 ? 4.614 1.494 -25.815 1.00 89.62 123 GLN A CA 1
ATOM 927 C C . GLN A 1 123 ? 6.039 1.993 -25.562 1.00 89.62 123 GLN A C 1
ATOM 929 O O . GLN A 1 123 ? 6.835 2.091 -26.496 1.00 89.62 123 GLN A O 1
ATOM 934 N N . ARG A 1 124 ? 6.398 2.277 -24.302 1.00 89.19 124 ARG A N 1
ATOM 935 C CA . ARG A 1 124 ? 7.767 2.678 -23.947 1.00 89.19 124 ARG A CA 1
ATOM 936 C C . ARG A 1 124 ? 8.770 1.580 -24.305 1.00 89.19 124 ARG A C 1
ATOM 938 O O . ARG A 1 124 ? 9.792 1.895 -24.905 1.00 89.19 124 ARG A O 1
ATOM 945 N N . THR A 1 125 ? 8.470 0.321 -23.988 1.00 91.50 125 THR A N 1
ATOM 946 C CA . THR A 1 125 ? 9.321 -0.832 -24.316 1.00 91.50 125 THR A CA 1
ATOM 947 C C . THR A 1 125 ? 9.537 -0.951 -25.823 1.00 91.50 125 THR A C 1
ATOM 949 O O . THR A 1 125 ? 10.679 -1.065 -26.266 1.00 91.50 125 THR A O 1
ATOM 952 N N . LEU A 1 126 ? 8.472 -0.838 -26.622 1.00 94.31 126 LEU A N 1
ATOM 953 C CA . LEU A 1 126 ? 8.555 -0.868 -28.085 1.00 94.31 126 LEU A CA 1
ATOM 954 C C . LEU A 1 126 ? 9.409 0.283 -28.637 1.00 94.31 126 LEU A C 1
ATOM 956 O O . LEU A 1 126 ? 10.267 0.070 -29.494 1.00 94.31 126 LEU A O 1
ATOM 960 N N . LEU A 1 127 ? 9.229 1.501 -28.118 1.00 95.50 127 LEU A N 1
ATOM 961 C CA . LEU A 1 127 ? 10.022 2.667 -28.519 1.00 95.50 127 LEU A CA 1
ATOM 962 C C . LEU A 1 127 ? 11.504 2.519 -28.149 1.00 95.50 127 LEU A C 1
ATOM 964 O O . LEU A 1 127 ? 12.376 2.880 -28.946 1.00 95.50 127 LEU A O 1
ATOM 968 N N . THR A 1 128 ? 11.806 1.953 -26.978 1.00 95.12 128 THR A N 1
ATOM 969 C CA . THR A 1 128 ? 13.179 1.650 -26.553 1.00 95.12 128 THR A CA 1
ATOM 970 C C . THR A 1 128 ? 13.802 0.564 -27.433 1.00 95.12 128 THR A C 1
ATOM 972 O O . THR A 1 128 ? 14.945 0.722 -27.871 1.00 95.12 128 THR A O 1
ATOM 975 N N . ALA A 1 129 ? 13.056 -0.495 -27.763 1.00 95.00 129 ALA A N 1
ATOM 976 C CA . ALA A 1 129 ? 13.508 -1.556 -28.662 1.00 95.00 129 ALA A CA 1
ATOM 977 C C . ALA A 1 129 ? 13.825 -1.004 -30.062 1.00 95.00 129 ALA A C 1
ATOM 979 O O . ALA A 1 129 ? 14.925 -1.211 -30.575 1.00 95.00 129 ALA A O 1
ATOM 980 N N . ARG A 1 130 ? 12.920 -0.201 -30.637 1.00 96.25 130 ARG A N 1
ATOM 981 C CA . ARG A 1 130 ? 13.142 0.486 -31.920 1.00 96.25 130 ARG A CA 1
ATOM 982 C C . ARG A 1 130 ? 14.392 1.361 -31.888 1.00 96.25 130 ARG A C 1
ATOM 984 O O . ARG A 1 130 ? 15.231 1.264 -32.779 1.00 96.25 130 ARG A O 1
ATOM 991 N N . SER A 1 131 ? 14.524 2.205 -30.865 1.00 95.12 131 SER A N 1
ATOM 992 C CA . SER A 1 131 ? 15.680 3.102 -30.714 1.00 95.12 131 SER A CA 1
ATOM 993 C C . SER A 1 131 ? 16.991 2.320 -30.629 1.00 95.12 131 SER A C 1
ATOM 995 O O . SER A 1 131 ? 18.000 2.724 -31.204 1.00 95.12 131 SER A O 1
ATOM 997 N N . THR A 1 132 ? 16.963 1.167 -29.959 1.00 95.94 132 THR A N 1
ATOM 998 C CA . THR A 1 132 ? 18.113 0.266 -29.849 1.00 95.94 132 THR A CA 1
ATOM 999 C C . THR A 1 132 ? 18.504 -0.307 -31.208 1.00 95.94 132 THR A C 1
ATOM 1001 O O . THR A 1 132 ? 19.677 -0.235 -31.570 1.00 95.94 132 THR A O 1
ATOM 1004 N N . LEU A 1 133 ? 17.540 -0.815 -31.982 1.00 96.56 133 LEU A N 1
ATOM 1005 C CA . LEU A 1 133 ? 17.790 -1.352 -33.324 1.00 96.56 133 LEU A CA 1
ATOM 1006 C C . LEU A 1 133 ? 18.324 -0.280 -34.279 1.00 96.56 133 LEU A C 1
ATOM 1008 O O . LEU A 1 133 ? 19.318 -0.510 -34.959 1.00 96.56 133 LEU A O 1
ATOM 1012 N N . MET A 1 134 ? 17.728 0.915 -34.273 1.00 96.19 134 MET A N 1
ATOM 1013 C CA . MET A 1 134 ? 18.190 2.036 -35.100 1.00 96.19 134 MET A CA 1
ATOM 1014 C C . MET A 1 134 ? 19.619 2.463 -34.756 1.00 96.19 134 MET A C 1
ATOM 1016 O O . MET A 1 134 ? 20.397 2.781 -35.652 1.00 96.19 134 MET A O 1
ATOM 1020 N N . ARG A 1 135 ? 19.987 2.462 -33.468 1.00 95.00 135 ARG A N 1
ATOM 1021 C CA . ARG A 1 135 ? 21.368 2.738 -33.054 1.00 95.00 135 ARG A CA 1
ATOM 1022 C C . ARG A 1 135 ? 22.320 1.661 -33.569 1.00 95.00 135 ARG A C 1
ATOM 1024 O O . ARG A 1 135 ? 23.329 2.004 -34.164 1.00 95.00 135 ARG A O 1
ATOM 1031 N N . ARG A 1 136 ? 21.965 0.381 -33.414 1.00 92.56 136 ARG A N 1
ATOM 1032 C CA . ARG A 1 136 ? 22.779 -0.739 -33.915 1.00 92.56 136 ARG A CA 1
ATOM 1033 C C . ARG A 1 136 ? 22.966 -0.700 -35.427 1.00 92.56 136 ARG A C 1
ATOM 1035 O O . ARG A 1 136 ? 24.069 -0.949 -35.889 1.00 92.56 136 ARG A O 1
ATOM 1042 N N . GLN A 1 137 ? 21.925 -0.355 -36.181 1.00 94.00 137 GLN A N 1
ATOM 1043 C CA . GLN A 1 137 ? 22.031 -0.184 -37.628 1.00 94.00 137 GLN A CA 1
ATOM 1044 C C . GLN A 1 137 ? 23.057 0.901 -37.983 1.00 94.00 137 GLN A C 1
ATOM 1046 O O . GLN A 1 137 ? 23.955 0.646 -38.778 1.00 94.00 137 GLN A O 1
ATOM 1051 N N . LYS A 1 138 ? 22.970 2.076 -37.349 1.00 91.62 138 LYS A N 1
ATOM 1052 C CA . LYS A 1 138 ? 23.944 3.159 -37.556 1.00 91.62 138 LYS A CA 1
ATOM 1053 C C . LYS A 1 138 ? 25.358 2.758 -37.147 1.00 91.62 138 LYS A C 1
ATOM 1055 O O . LYS A 1 138 ? 26.306 3.127 -37.825 1.00 91.62 138 LYS A O 1
ATOM 1060 N N . ASP A 1 139 ? 25.509 2.015 -36.051 1.00 89.12 139 ASP A N 1
ATOM 1061 C CA . ASP A 1 139 ? 26.814 1.510 -35.615 1.00 89.12 139 ASP A CA 1
ATOM 1062 C C . ASP A 1 139 ? 27.424 0.593 -36.689 1.00 89.12 139 ASP A C 1
ATOM 1064 O O . ASP A 1 139 ? 28.608 0.716 -36.980 1.00 89.12 139 ASP A O 1
ATOM 1068 N N . ILE A 1 140 ? 26.618 -0.274 -37.317 1.00 88.94 140 ILE A N 1
ATOM 1069 C CA . ILE A 1 140 ? 27.058 -1.146 -38.418 1.00 88.94 140 ILE A CA 1
ATOM 1070 C C . ILE A 1 140 ? 27.441 -0.315 -39.648 1.00 88.94 140 ILE A C 1
ATOM 1072 O O . ILE A 1 140 ? 28.541 -0.488 -40.169 1.00 88.94 140 ILE A O 1
ATOM 1076 N N . GLU A 1 141 ? 26.587 0.622 -40.067 1.00 84.00 141 GLU A N 1
ATOM 1077 C CA . GLU A 1 141 ? 26.854 1.529 -41.197 1.00 84.00 141 GLU A CA 1
ATOM 1078 C C . GLU A 1 141 ? 28.138 2.350 -40.989 1.00 84.00 141 GLU A C 1
ATOM 1080 O O . GLU A 1 141 ? 28.897 2.559 -41.930 1.00 84.00 141 GLU A O 1
ATOM 1085 N N . ASN A 1 142 ? 28.414 2.773 -39.753 1.00 80.44 142 ASN A N 1
ATOM 1086 C CA . ASN A 1 142 ? 29.637 3.495 -39.396 1.00 80.44 142 ASN A CA 1
ATOM 1087 C C . ASN A 1 142 ? 30.854 2.574 -39.201 1.00 80.44 142 ASN A C 1
ATOM 1089 O O . ASN A 1 142 ? 31.988 3.054 -39.235 1.00 80.44 142 ASN A O 1
ATOM 1093 N N . SER A 1 143 ? 30.636 1.279 -38.944 1.00 73.88 143 SER A N 1
ATOM 1094 C CA . SER A 1 143 ? 31.701 0.283 -38.775 1.00 73.88 143 SER A CA 1
ATOM 1095 C C . SER A 1 143 ? 32.252 -0.229 -40.100 1.00 73.88 143 SER A C 1
ATOM 1097 O O . SER A 1 143 ? 33.400 -0.667 -40.135 1.00 73.88 143 SER A O 1
ATOM 1099 N N . GLU A 1 144 ? 31.480 -0.141 -41.190 1.00 64.06 144 GLU A N 1
ATOM 1100 C CA . GLU A 1 144 ? 32.058 -0.231 -42.525 1.00 64.06 144 GLU A CA 1
ATOM 1101 C C . GLU A 1 144 ? 32.926 1.016 -42.733 1.00 64.06 144 GLU A C 1
ATOM 1103 O O . GLU A 1 144 ? 32.398 2.133 -42.765 1.00 64.06 144 GLU A O 1
ATOM 1108 N N . PRO A 1 145 ? 34.259 0.885 -42.886 1.00 58.16 145 PRO A N 1
ATOM 1109 C CA . PRO A 1 145 ? 35.064 2.018 -43.300 1.00 58.16 145 PRO A CA 1
ATOM 1110 C C . PRO A 1 145 ? 34.445 2.515 -44.597 1.00 58.16 145 PRO A C 1
ATOM 1112 O O . PRO A 1 145 ? 34.276 1.727 -45.532 1.00 58.16 145 PRO A O 1
ATOM 1115 N N . SER A 1 146 ? 34.042 3.790 -44.625 1.00 54.94 146 SER A N 1
ATOM 1116 C CA . SER A 1 146 ? 33.403 4.386 -45.798 1.00 54.94 146 SER A CA 1
ATOM 1117 C C . SER A 1 146 ? 34.108 3.898 -47.066 1.00 54.94 146 SER A C 1
ATOM 1119 O O . SER A 1 146 ? 35.337 3.817 -47.101 1.00 54.94 146 SER A O 1
ATOM 1121 N N . ARG A 1 147 ? 33.369 3.566 -48.131 1.00 53.72 147 ARG A N 1
ATOM 1122 C CA . ARG A 1 147 ? 33.974 3.187 -49.426 1.00 53.72 147 ARG A CA 1
ATOM 1123 C C . ARG A 1 147 ? 35.048 4.182 -49.884 1.00 53.72 147 ARG A C 1
ATOM 1125 O O . ARG A 1 147 ? 35.914 3.809 -50.660 1.00 53.72 147 ARG A O 1
ATOM 1132 N N . VAL A 1 148 ? 35.017 5.420 -49.386 1.00 56.56 148 VAL A N 1
ATOM 1133 C CA . VAL A 1 148 ? 36.063 6.437 -49.545 1.00 56.56 148 VAL A CA 1
ATOM 1134 C C . VAL A 1 148 ? 37.368 6.047 -48.835 1.00 56.56 148 VAL A C 1
ATOM 1136 O O . VAL A 1 148 ? 38.416 6.113 -49.461 1.00 56.56 148 VAL A O 1
ATOM 1139 N N . SER A 1 149 ? 37.319 5.577 -47.586 1.00 55.25 149 SER A N 1
ATOM 1140 C CA . SER A 1 149 ? 38.472 5.057 -46.832 1.00 55.25 149 SER A CA 1
ATOM 1141 C C . SER A 1 149 ? 39.104 3.839 -47.511 1.00 55.25 149 SER A C 1
ATOM 1143 O O . SER A 1 149 ? 40.301 3.847 -47.782 1.00 55.25 149 SER A O 1
ATOM 1145 N N . TRP A 1 150 ? 38.308 2.837 -47.906 1.00 53.56 150 TRP A N 1
ATOM 1146 C CA . TRP A 1 150 ? 38.839 1.677 -48.634 1.00 53.56 150 TRP A CA 1
ATOM 1147 C C . TRP A 1 150 ? 39.345 2.034 -50.024 1.00 53.56 150 TRP A C 1
ATOM 1149 O O . TRP A 1 150 ? 40.361 1.501 -50.440 1.00 53.56 150 TRP A O 1
ATOM 1159 N N . ARG A 1 151 ? 38.688 2.945 -50.748 1.00 56.09 151 ARG A N 1
ATOM 1160 C CA . ARG A 1 151 ? 39.156 3.382 -52.069 1.00 56.09 151 ARG A CA 1
ATOM 1161 C C . ARG A 1 151 ? 40.427 4.220 -51.965 1.00 56.09 151 ARG A C 1
ATOM 1163 O O . ARG A 1 151 ? 41.282 4.071 -52.820 1.00 56.09 151 ARG A O 1
ATOM 1170 N N . LEU A 1 152 ? 40.596 5.032 -50.920 1.00 57.78 152 LEU A N 1
ATOM 1171 C CA . LEU A 1 152 ? 41.848 5.746 -50.645 1.00 57.78 152 LEU A CA 1
ATOM 1172 C C . LEU A 1 152 ? 42.964 4.793 -50.208 1.00 57.78 152 LEU A C 1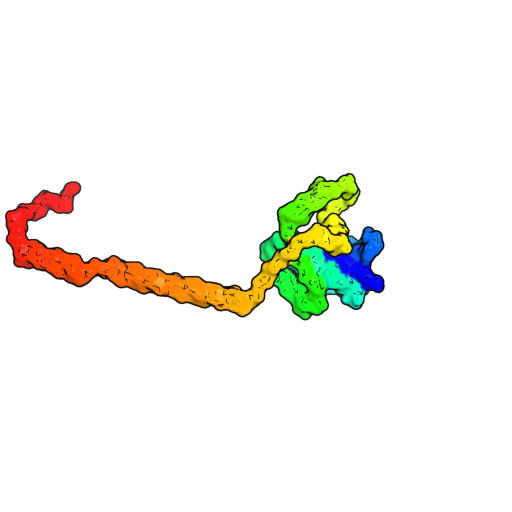
ATOM 1174 O O . LEU A 1 152 ? 44.075 4.920 -50.705 1.00 57.78 152 LEU A O 1
ATOM 1178 N N . LEU A 1 153 ? 42.674 3.815 -49.344 1.00 60.12 153 LEU A N 1
ATOM 1179 C CA . LEU A 1 153 ? 43.628 2.772 -48.952 1.00 60.12 153 LEU A CA 1
ATOM 1180 C C . LEU A 1 153 ? 44.014 1.885 -50.145 1.00 60.12 153 LEU A C 1
ATOM 1182 O O . LEU A 1 153 ? 45.1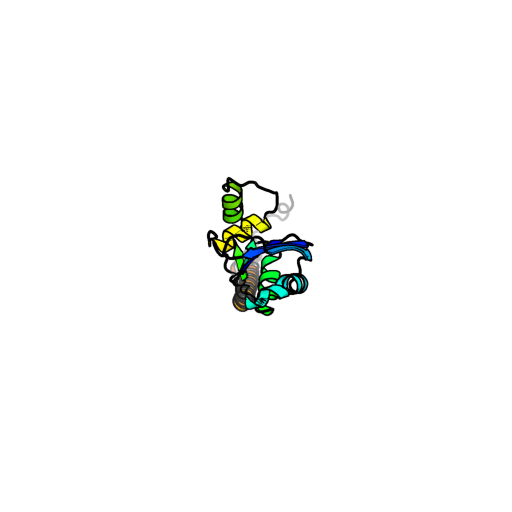87 1.587 -50.328 1.00 60.12 153 LEU A O 1
ATOM 1186 N N . PHE A 1 154 ? 43.058 1.528 -51.003 1.00 61.16 154 PHE A N 1
ATOM 1187 C CA . PHE A 1 154 ? 43.288 0.724 -52.203 1.00 61.16 154 PHE A CA 1
ATOM 1188 C C . PHE A 1 154 ? 44.028 1.510 -53.290 1.00 61.16 154 PHE A C 1
ATOM 1190 O O . PHE A 1 154 ? 44.925 0.962 -53.919 1.00 61.16 154 PHE A O 1
ATOM 1197 N N . VAL A 1 155 ? 43.714 2.798 -53.494 1.00 62.59 155 VAL A N 1
ATOM 1198 C CA . VAL A 1 155 ? 44.470 3.686 -54.399 1.00 62.59 155 VAL A CA 1
ATOM 1199 C C . VAL A 1 155 ? 45.895 3.882 -53.877 1.00 62.59 155 VAL A C 1
ATOM 1201 O O . VAL A 1 155 ? 46.834 3.768 -54.654 1.00 62.59 155 VAL A O 1
ATOM 1204 N N . ARG A 1 156 ? 46.076 4.084 -52.568 1.00 57.09 156 ARG A N 1
ATOM 1205 C CA . ARG A 1 156 ? 47.396 4.211 -51.931 1.00 57.09 156 ARG A CA 1
ATOM 1206 C C . ARG A 1 156 ? 48.206 2.907 -51.930 1.00 57.09 156 ARG A C 1
ATOM 1208 O O . ARG A 1 156 ? 49.423 2.970 -51.907 1.00 57.09 156 ARG A O 1
ATOM 1215 N N . TRP A 1 157 ? 47.552 1.745 -51.980 1.00 59.72 157 TRP A N 1
ATOM 1216 C CA . TRP A 1 157 ? 48.205 0.440 -52.157 1.00 59.72 157 TRP A CA 1
ATOM 1217 C C . TRP A 1 157 ? 48.506 0.120 -53.633 1.00 59.72 157 TRP A C 1
ATOM 1219 O O . TRP A 1 157 ? 49.528 -0.483 -53.936 1.00 59.72 157 TRP A O 1
ATOM 1229 N N . SER A 1 158 ? 47.637 0.543 -54.561 1.00 63.50 158 SER A N 1
ATOM 1230 C CA . SER A 1 158 ? 47.775 0.268 -56.005 1.00 63.50 158 SER A CA 1
ATOM 1231 C C . SER A 1 158 ? 48.800 1.170 -56.699 1.00 63.50 158 SER A C 1
ATOM 1233 O O . SER A 1 158 ? 49.407 0.759 -57.683 1.00 63.50 158 SER A O 1
ATOM 1235 N N . PHE A 1 159 ? 48.999 2.393 -56.202 1.00 58.09 159 PHE A N 1
ATOM 1236 C CA . PHE A 1 159 ? 50.114 3.259 -56.579 1.00 58.09 159 PHE A CA 1
ATOM 1237 C C . PHE A 1 159 ? 51.211 3.077 -55.533 1.00 58.09 159 PHE A C 1
ATOM 1239 O O . PHE A 1 159 ? 51.286 3.842 -54.578 1.00 58.09 159 PHE A O 1
ATOM 1246 N N . GLY A 1 160 ? 51.983 1.998 -55.666 1.00 49.00 160 GLY A N 1
ATOM 1247 C CA . GLY A 1 160 ? 53.031 1.647 -54.715 1.00 49.00 160 GLY A CA 1
ATOM 1248 C C . GLY A 1 160 ? 54.007 2.799 -54.483 1.00 49.00 160 GLY A C 1
ATOM 1249 O O . GLY A 1 160 ? 54.760 3.166 -55.380 1.00 49.00 160 GLY A O 1
ATOM 1250 N N . ASP A 1 161 ? 54.014 3.328 -53.262 1.00 50.50 161 ASP A N 1
ATOM 1251 C CA . ASP A 1 161 ? 55.228 3.903 -52.699 1.00 50.50 161 ASP A CA 1
ATOM 1252 C C . ASP A 1 161 ? 56.106 2.717 -52.283 1.00 50.50 161 ASP A C 1
ATOM 1254 O O . ASP A 1 161 ? 55.801 1.992 -51.332 1.00 50.50 161 ASP A O 1
ATOM 1258 N N . GLU A 1 162 ? 57.183 2.488 -53.032 1.00 50.62 162 GLU A N 1
ATOM 1259 C CA . GLU A 1 162 ? 58.310 1.663 -52.604 1.00 50.62 162 GLU A CA 1
ATOM 1260 C C . GLU A 1 162 ? 58.959 2.312 -51.372 1.00 50.62 162 GLU A C 1
ATOM 1262 O O . GLU A 1 162 ? 59.956 3.025 -51.461 1.00 50.62 162 GLU A O 1
ATOM 1267 N N . GLN A 1 163 ? 58.406 2.059 -50.189 1.00 51.44 163 GLN A N 1
ATOM 1268 C CA . GLN A 1 163 ? 59.150 2.183 -48.942 1.00 51.44 163 GLN A CA 1
ATOM 1269 C C . GLN A 1 163 ? 59.053 0.877 -48.156 1.00 51.44 163 GLN A C 1
ATOM 1271 O O . GLN A 1 163 ? 58.071 0.587 -47.484 1.00 51.44 163 GLN A O 1
ATOM 1276 N N . ASN A 1 164 ? 60.117 0.094 -48.344 1.00 40.53 164 ASN A N 1
ATOM 1277 C CA . ASN A 1 164 ? 60.735 -0.908 -47.477 1.00 40.53 164 ASN A CA 1
ATOM 1278 C C . ASN A 1 164 ? 59.822 -1.686 -46.486 1.00 40.53 164 ASN A C 1
ATOM 1280 O O . ASN A 1 164 ? 59.377 -1.120 -45.487 1.00 40.53 164 ASN A O 1
ATOM 1284 N N . PRO A 1 165 ? 59.617 -3.007 -46.672 1.00 42.84 165 PRO A N 1
ATOM 1285 C CA . PRO A 1 165 ? 58.672 -3.807 -45.882 1.00 42.84 165 PRO A CA 1
ATOM 1286 C C . PRO A 1 165 ? 59.087 -4.142 -44.429 1.00 42.84 165 PRO A C 1
ATOM 1288 O O . PRO A 1 165 ? 58.397 -4.926 -43.784 1.00 42.84 165 PRO A O 1
ATOM 1291 N N . GLU A 1 166 ? 60.152 -3.563 -43.863 1.00 43.09 166 GLU A N 1
ATOM 1292 C CA . GLU A 1 166 ? 60.669 -3.963 -42.534 1.00 43.09 166 GLU A CA 1
ATOM 1293 C C . GLU A 1 166 ? 60.256 -3.085 -41.332 1.00 43.09 166 GLU A C 1
ATOM 1295 O O . GLU A 1 166 ? 60.765 -3.289 -40.235 1.00 43.09 166 GLU A O 1
ATOM 1300 N N . GLN A 1 167 ? 59.321 -2.136 -41.461 1.00 50.75 167 GLN A N 1
ATOM 1301 C CA . GLN A 1 167 ? 58.976 -1.229 -40.340 1.00 50.75 167 GLN A CA 1
ATOM 1302 C C . GLN A 1 167 ? 57.534 -1.290 -39.809 1.00 50.75 167 GLN A C 1
ATOM 1304 O O . GLN A 1 167 ? 57.107 -0.368 -39.121 1.00 50.75 167 GLN A O 1
ATOM 1309 N N . ILE A 1 168 ? 56.766 -2.355 -40.066 1.00 44.22 168 ILE A N 1
ATOM 1310 C CA . ILE A 1 168 ? 55.350 -2.414 -39.623 1.00 44.22 168 ILE A CA 1
ATOM 1311 C C . ILE A 1 168 ? 55.095 -3.366 -38.433 1.00 44.22 168 ILE A C 1
ATOM 1313 O O . ILE A 1 168 ? 54.007 -3.354 -37.866 1.00 44.22 168 ILE A O 1
ATOM 1317 N N . PHE A 1 169 ? 56.093 -4.116 -37.955 1.00 41.00 169 PHE A N 1
ATOM 1318 C CA . PHE A 1 169 ? 55.964 -4.891 -36.710 1.00 41.00 169 PHE A CA 1
ATOM 1319 C C . PHE A 1 169 ? 57.136 -4.640 -35.750 1.00 41.00 169 PHE A C 1
ATOM 1321 O O . PHE A 1 169 ? 58.030 -5.474 -35.616 1.00 41.00 169 PHE A O 1
ATOM 1328 N N . ALA A 1 170 ? 57.098 -3.491 -35.074 1.00 35.38 170 ALA A N 1
ATOM 1329 C CA . ALA A 1 170 ? 57.737 -3.240 -33.782 1.00 35.38 170 ALA A CA 1
ATOM 1330 C C . ALA A 1 170 ? 56.830 -2.325 -32.950 1.00 35.38 170 ALA A C 1
ATOM 1332 O O . ALA A 1 170 ? 56.266 -1.376 -33.543 1.00 35.38 170 ALA A O 1
#

pLDDT: mean 83.99, std 16.74, range [35.38, 97.31]

Mean predicted aligned error: 11.94 Å

Nearest PDB structures (foldseek):
  2f9t-assembly1_A  TM=7.636E-01  e=3.691E-03  Pseudomonas aeruginosa PAO1
  2f9t-assembly1_B  TM=7.462E-01  e=8.020E-03  Pseudomonas aeruginosa PAO1
  8r7e-assembly1_A  TM=5.977E-01  e=3.691E-03  Homo sapiens
  8r7e-assembly2_E  TM=5.030E-01  e=3.460E-03  Homo sapiens
  6vlh-assembly1_B  TM=4.162E-01  e=3.243E-03  Human immunodeficiency virus 1

Solvent-accessible surface area (backbone atoms only — not comparable to full-atom values): 9693 Å² total; per-residue (Å²): 113,55,28,28,34,8,39,40,75,50,90,66,40,19,38,37,19,30,27,37,81,88,68,49,77,78,44,77,50,75,37,51,55,40,41,67,51,44,47,63,70,46,51,91,42,56,94,30,49,64,40,37,37,30,56,60,57,94,60,34,68,60,43,48,48,44,35,39,76,71,70,46,48,67,47,33,30,41,51,68,59,51,53,51,53,58,70,67,48,86,76,81,73,70,99,46,68,17,52,55,45,22,52,28,62,72,71,60,70,68,52,78,49,85,78,80,55,66,69,62,50,53,53,49,51,53,52,50,51,51,52,51,51,55,49,52,50,50,51,51,64,66,65,46,68,49,71,65,55,51,48,50,52,49,49,56,60,72,56,67,73,91,70,74,94,84,78,84,87,127

Secondary structure (DSSP, 8-state):
--EEEEEEE-SSEEEEEEEETTS-EEEEEEEES-HHHHHHHHGGGTTTEEEEEEE-STTHHHHHHHHHHTT--EEEEPHHHHHHHHHH-S---SS-HHHHHHHHHHHT-SPEEPPPPHHHHHHHHHHHHHHHHHHHHHHHHHHS--HHHHHHHHHHHHS-----TTSS--

Radius of gyration: 30.12 Å; Cα contacts (8 Å, |Δi|>4): 214; chains: 1; bounding box: 80×27×77 Å